Protein AF-A0A819XBX6-F1 (afdb_monomer_lite)

Secondary structure (DSSP, 8-state):
-----------S-HHHHHHHHHHHHH-GGGTSTTEEEEEEEEE-SSEEEEEEEESSTT-SEEEEEEE---

Structure (mmCIF, N/CA/C/O backbone):
data_AF-A0A819XBX6-F1
#
_entry.id   AF-A0A819XBX6-F1
#
loop_
_atom_site.group_PDB
_atom_site.id
_atom_site.type_symbol
_atom_site.label_atom_id
_atom_site.label_alt_id
_atom_site.label_comp_id
_atom_site.label_asym_id
_atom_site.label_entity_id
_atom_site.label_seq_id
_atom_site.pdbx_PDB_ins_code
_atom_site.Cartn_x
_atom_site.Cartn_y
_atom_site.Cartn_z
_atom_site.occupancy
_atom_site.B_iso_or_equiv
_atom_site.auth_seq_id
_atom_site.auth_comp_id
_atom_site.auth_asym_id
_atom_site.auth_atom_id
_atom_site.pdbx_PDB_model_num
ATOM 1 N N . MET A 1 1 ? -7.647 19.437 -8.269 1.00 61.19 1 MET A N 1
ATOM 2 C CA . MET A 1 1 ? -6.698 18.469 -8.859 1.00 61.19 1 MET A CA 1
ATOM 3 C C . MET A 1 1 ? -7.384 17.775 -10.024 1.00 61.19 1 MET A C 1
ATOM 5 O O . MET A 1 1 ? -8.566 17.485 -9.884 1.00 61.19 1 MET A O 1
ATOM 9 N N . PRO A 1 2 ? -6.705 17.562 -11.161 1.00 82.31 2 PRO A N 1
ATOM 10 C CA . PRO A 1 2 ? -7.257 16.768 -12.255 1.00 82.31 2 PRO A CA 1
ATOM 11 C C . PRO A 1 2 ? -7.468 15.311 -11.818 1.00 82.31 2 PRO A C 1
ATOM 13 O O . PRO A 1 2 ? -6.651 14.756 -11.085 1.00 82.31 2 PRO A O 1
ATOM 16 N N . GLU A 1 3 ? -8.571 14.710 -12.261 1.00 91.19 3 GLU A N 1
ATOM 17 C CA . GLU A 1 3 ? -8.890 13.301 -12.020 1.00 91.19 3 GLU A CA 1
ATOM 18 C C . GLU A 1 3 ? -8.302 12.450 -13.155 1.00 91.19 3 GLU A C 1
ATOM 20 O O . GLU A 1 3 ? -8.617 12.665 -14.327 1.00 91.19 3 GLU A O 1
ATOM 25 N N . TYR A 1 4 ? -7.461 11.473 -12.816 1.00 91.06 4 TYR A N 1
ATOM 26 C CA . TYR A 1 4 ? -6.934 10.494 -13.769 1.00 91.06 4 TYR A CA 1
ATOM 27 C C . TYR A 1 4 ? -7.587 9.134 -13.522 1.00 91.06 4 TYR A C 1
ATOM 29 O O . TYR A 1 4 ? -7.625 8.658 -12.389 1.00 91.06 4 TYR A O 1
ATOM 37 N N . LYS A 1 5 ? -8.089 8.493 -14.585 1.00 93.69 5 LYS A N 1
ATOM 38 C CA . LYS A 1 5 ? -8.684 7.149 -14.526 1.00 93.69 5 LYS A CA 1
ATOM 39 C C . LYS A 1 5 ? -7.865 6.182 -15.364 1.00 93.69 5 LYS A C 1
ATOM 41 O O . LYS A 1 5 ? -7.650 6.417 -16.549 1.00 93.69 5 LYS A O 1
ATOM 46 N N . TYR A 1 6 ? -7.464 5.074 -14.753 1.00 94.62 6 TYR A N 1
ATOM 47 C CA . TYR A 1 6 ? -6.779 3.972 -15.418 1.00 94.62 6 TYR A CA 1
ATOM 48 C C . TYR A 1 6 ? -7.478 2.653 -15.077 1.00 94.62 6 TYR A C 1
ATOM 50 O O . TYR A 1 6 ? -8.007 2.493 -13.978 1.00 94.62 6 TYR A O 1
ATOM 58 N N . LYS A 1 7 ? -7.514 1.718 -16.029 1.00 95.38 7 LYS A N 1
ATOM 59 C CA . LYS A 1 7 ? -8.088 0.378 -15.852 1.00 95.38 7 LYS A CA 1
ATOM 60 C C . LYS A 1 7 ? -7.118 -0.654 -16.404 1.00 95.38 7 LYS A C 1
ATOM 62 O O . LYS A 1 7 ? -6.538 -0.446 -17.465 1.00 95.38 7 LYS A O 1
ATOM 67 N N . VAL A 1 8 ? -6.992 -1.777 -15.706 1.00 95.81 8 VAL A N 1
ATOM 68 C CA . VAL A 1 8 ? -6.170 -2.913 -16.125 1.00 95.81 8 VAL A CA 1
ATOM 69 C C . VAL A 1 8 ? -6.949 -4.206 -15.915 1.00 95.81 8 VAL A C 1
ATOM 71 O O . VAL A 1 8 ? -7.641 -4.358 -14.909 1.00 95.81 8 VAL A O 1
ATOM 74 N N . PHE A 1 9 ? -6.863 -5.125 -16.876 1.00 96.12 9 PHE A N 1
ATOM 75 C CA . PHE A 1 9 ? -7.415 -6.468 -16.727 1.00 96.12 9 PHE A CA 1
ATOM 76 C C . PHE A 1 9 ? -6.428 -7.340 -15.956 1.00 96.12 9 PHE A C 1
ATOM 78 O O . PHE A 1 9 ? -5.248 -7.395 -16.298 1.00 96.12 9 PHE A O 1
ATOM 85 N N . VAL A 1 10 ? -6.920 -8.034 -14.932 1.00 95.50 10 VAL A N 1
ATOM 86 C CA . VAL A 1 10 ? -6.116 -8.930 -14.098 1.00 95.50 10 VAL A CA 1
ATOM 87 C C . VAL A 1 10 ? -6.683 -10.337 -14.219 1.00 95.50 10 VAL A C 1
ATOM 89 O O . VAL A 1 10 ? -7.859 -10.558 -13.942 1.00 95.50 10 VAL A O 1
ATOM 92 N N . ASN A 1 11 ? -5.850 -11.292 -14.636 1.00 97.00 11 ASN A N 1
ATOM 93 C CA . ASN A 1 11 ? -6.228 -12.702 -14.714 1.00 97.00 11 ASN A CA 1
ATOM 94 C C . ASN A 1 11 ? -5.944 -13.413 -13.382 1.00 97.00 11 ASN A C 1
ATOM 96 O O . ASN A 1 11 ? -5.043 -14.243 -13.282 1.00 97.00 11 ASN A O 1
ATOM 100 N N . ALA A 1 12 ? -6.677 -13.029 -12.340 1.00 96.44 12 ALA A N 1
ATOM 101 C CA . ALA A 1 12 ? -6.604 -13.638 -11.019 1.00 96.44 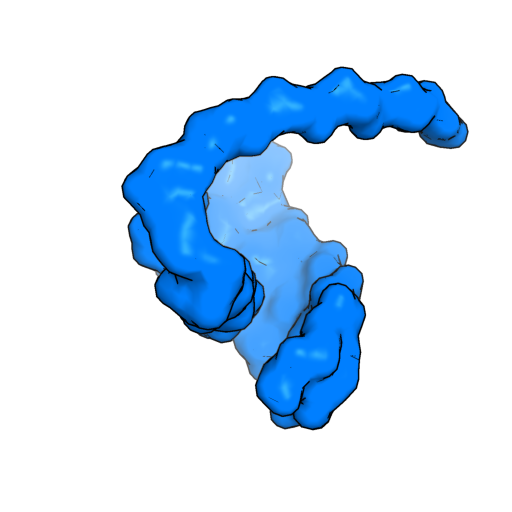12 ALA A CA 1
ATOM 102 C C . ALA A 1 12 ? -7.975 -13.567 -10.341 1.00 96.44 12 ALA A C 1
ATOM 104 O O . ALA A 1 12 ? -8.820 -12.745 -10.700 1.00 96.44 12 ALA A O 1
ATOM 105 N N . ARG A 1 13 ? -8.201 -14.430 -9.348 1.00 97.69 13 ARG A N 1
ATOM 106 C CA . ARG A 1 13 ? -9.409 -14.350 -8.524 1.00 97.69 13 ARG A CA 1
ATOM 107 C C . ARG A 1 13 ? -9.400 -13.067 -7.690 1.00 97.69 13 ARG A C 1
ATOM 109 O O . ARG A 1 13 ? -8.338 -12.598 -7.283 1.00 97.69 13 ARG A O 1
ATOM 116 N N . PHE A 1 14 ? -10.589 -12.542 -7.406 1.00 95.38 14 PHE A N 1
ATOM 117 C CA . PHE A 1 14 ? -10.759 -11.306 -6.641 1.00 95.38 14 PHE A CA 1
ATOM 118 C C . PHE A 1 14 ? -10.071 -11.350 -5.270 1.00 95.38 14 PHE A C 1
ATOM 120 O O . PHE A 1 14 ? -9.350 -10.423 -4.924 1.00 95.38 14 PHE A O 1
ATOM 127 N N . ASP A 1 15 ? -10.240 -12.439 -4.524 1.00 96.44 15 ASP A N 1
ATOM 128 C CA . ASP A 1 15 ? -9.652 -12.624 -3.195 1.00 96.44 15 ASP A CA 1
ATOM 129 C C . ASP A 1 15 ? -8.120 -12.589 -3.221 1.00 96.44 15 ASP A C 1
ATOM 131 O O . ASP A 1 15 ? -7.505 -11.964 -2.364 1.00 96.44 15 ASP A O 1
ATOM 135 N N . VAL A 1 16 ? -7.499 -13.178 -4.245 1.00 96.62 16 VAL A N 1
ATOM 136 C CA . VAL A 1 16 ? -6.039 -13.127 -4.428 1.00 96.62 16 VAL A CA 1
ATOM 137 C C . VAL A 1 16 ? -5.572 -11.699 -4.710 1.00 96.62 16 VAL A C 1
ATOM 139 O O . VAL A 1 16 ? -4.571 -11.251 -4.155 1.00 96.62 16 VAL A O 1
ATOM 142 N N . VAL A 1 17 ? -6.295 -10.964 -5.561 1.00 96.38 17 VAL A N 1
ATOM 143 C CA . VAL A 1 17 ? -5.972 -9.558 -5.845 1.00 96.38 17 VAL A CA 1
ATOM 144 C C . VAL A 1 17 ? -6.121 -8.711 -4.586 1.00 96.38 17 VAL A C 1
ATOM 146 O O . VAL A 1 17 ? -5.238 -7.908 -4.300 1.00 96.38 17 VAL A O 1
ATOM 149 N N . TRP A 1 18 ? -7.197 -8.911 -3.824 1.00 95.50 18 TRP A N 1
ATOM 150 C CA . TRP A 1 18 ? -7.448 -8.180 -2.586 1.00 95.50 18 TRP A CA 1
ATOM 151 C C . TRP A 1 18 ? -6.340 -8.406 -1.559 1.00 95.50 18 TRP A C 1
ATOM 153 O O . TRP A 1 18 ? -5.758 -7.442 -1.074 1.00 95.50 18 TRP A O 1
ATOM 163 N N . GLN A 1 19 ? -5.962 -9.663 -1.317 1.00 95.12 19 GLN A N 1
ATOM 164 C CA . GLN A 1 19 ? -4.868 -9.999 -0.401 1.00 95.12 19 GLN A CA 1
ATOM 165 C C . GLN A 1 19 ? -3.537 -9.356 -0.817 1.00 95.12 19 GLN A C 1
ATOM 167 O O . GLN A 1 19 ? -2.836 -8.803 0.024 1.00 95.12 19 GLN A O 1
ATOM 172 N N . ASN A 1 20 ? -3.214 -9.331 -2.114 1.00 95.62 20 ASN A N 1
ATOM 173 C CA . ASN A 1 20 ? -2.000 -8.661 -2.593 1.00 95.62 20 ASN A CA 1
ATOM 174 C C . ASN A 1 20 ? -2.055 -7.132 -2.426 1.00 95.62 20 ASN A C 1
ATOM 176 O O . ASN A 1 20 ? -1.027 -6.494 -2.204 1.00 95.62 20 ASN A O 1
ATOM 180 N N . LEU A 1 21 ? -3.237 -6.520 -2.554 1.00 95.12 21 LEU A N 1
ATOM 181 C CA . LEU A 1 21 ? -3.406 -5.087 -2.308 1.00 95.12 21 LEU A CA 1
ATOM 182 C C . LEU A 1 21 ? -3.237 -4.755 -0.823 1.00 95.12 21 LEU A C 1
ATOM 184 O O . LEU A 1 21 ? -2.577 -3.764 -0.521 1.00 95.12 21 LEU A O 1
ATOM 188 N N . LEU A 1 22 ? -3.763 -5.588 0.078 1.00 94.69 22 LEU A N 1
ATOM 189 C CA . LEU A 1 22 ? -3.554 -5.450 1.520 1.00 94.69 22 LEU A CA 1
ATOM 190 C C . LEU A 1 22 ? -2.076 -5.637 1.896 1.00 94.69 22 LEU A C 1
ATOM 192 O O . LEU A 1 22 ? -1.507 -4.770 2.556 1.00 94.69 22 LEU A O 1
ATOM 196 N N . ASP A 1 23 ? -1.410 -6.678 1.380 1.00 94.62 23 ASP A N 1
ATOM 197 C CA . ASP A 1 23 ? 0.031 -6.887 1.607 1.00 94.62 23 ASP A CA 1
ATOM 198 C C . ASP A 1 23 ? 0.857 -5.703 1.082 1.00 94.62 23 ASP A C 1
ATOM 200 O O . ASP A 1 23 ? 1.826 -5.305 1.713 1.00 94.62 23 ASP A O 1
ATOM 204 N N . LYS A 1 24 ? 0.453 -5.048 -0.014 1.00 95.44 24 LYS A N 1
ATOM 205 C CA . LYS A 1 24 ? 1.112 -3.818 -0.490 1.00 95.44 24 LYS A CA 1
ATOM 206 C C . LYS A 1 24 ? 0.932 -2.618 0.449 1.00 95.44 24 LYS A C 1
ATOM 208 O O . LYS A 1 24 ? 1.762 -1.702 0.448 1.00 95.44 24 LYS A O 1
ATOM 213 N N . ILE A 1 25 ? -0.156 -2.559 1.210 1.00 93.88 25 ILE A N 1
ATOM 214 C CA . ILE A 1 25 ? -0.369 -1.492 2.194 1.00 93.88 25 ILE A CA 1
ATOM 215 C C . ILE A 1 25 ? 0.574 -1.689 3.387 1.00 93.88 25 ILE A C 1
ATOM 217 O O . ILE A 1 25 ? 1.188 -0.724 3.844 1.00 93.88 25 ILE A O 1
ATOM 221 N N . GLU A 1 26 ? 0.730 -2.927 3.847 1.00 90.50 26 GLU A N 1
ATOM 222 C CA . GLU A 1 26 ? 1.545 -3.258 5.022 1.00 90.50 26 GLU A CA 1
ATOM 223 C C . GLU A 1 26 ? 3.039 -3.401 4.697 1.00 90.50 26 GLU A C 1
ATOM 225 O O . GLU A 1 26 ? 3.886 -3.042 5.512 1.00 90.50 26 GLU A O 1
ATOM 230 N N . HIS A 1 27 ? 3.356 -3.849 3.481 1.00 92.50 27 HIS A N 1
ATOM 231 C CA . HIS A 1 27 ? 4.704 -4.146 2.993 1.00 92.50 27 HIS A CA 1
ATOM 232 C C . HIS A 1 27 ? 4.986 -3.511 1.617 1.00 92.50 27 HIS A C 1
ATOM 234 O O . HIS A 1 27 ? 5.275 -4.218 0.639 1.00 92.50 27 HIS A O 1
ATOM 240 N N . PRO A 1 28 ? 4.882 -2.175 1.468 1.00 94.12 28 PRO A N 1
ATOM 241 C CA . PRO A 1 28 ? 5.032 -1.520 0.168 1.00 94.12 28 PRO A CA 1
ATOM 242 C C . PRO A 1 28 ? 6.419 -1.722 -0.461 1.00 94.12 28 PRO A C 1
ATOM 244 O O . PRO A 1 28 ? 6.537 -1.674 -1.687 1.00 94.12 28 PRO A O 1
ATOM 247 N N . GLU A 1 29 ? 7.452 -1.998 0.337 1.00 93.25 29 GLU A N 1
ATOM 248 C CA . GLU A 1 29 ? 8.821 -2.279 -0.102 1.00 93.25 29 GLU A CA 1
ATOM 249 C C . GLU A 1 29 ? 8.929 -3.496 -1.032 1.00 93.25 29 GLU A C 1
ATOM 251 O O . GLU A 1 29 ? 9.818 -3.547 -1.880 1.00 93.25 29 GLU A O 1
ATOM 256 N N . LYS A 1 30 ? 7.991 -4.450 -0.948 1.00 94.81 30 LYS A N 1
ATOM 257 C CA . LYS A 1 30 ? 7.934 -5.600 -1.865 1.00 94.81 30 LYS A CA 1
ATOM 258 C C . LYS A 1 30 ? 7.475 -5.211 -3.278 1.00 94.81 30 LYS A C 1
ATOM 260 O O . LYS A 1 30 ? 7.706 -5.959 -4.225 1.00 94.81 30 LYS A O 1
ATOM 265 N N . TYR A 1 31 ? 6.808 -4.063 -3.426 1.00 94.50 31 TYR A N 1
ATOM 266 C CA . TYR A 1 31 ? 6.088 -3.672 -4.646 1.00 94.50 31 TYR A CA 1
ATOM 267 C C . TYR A 1 31 ? 6.599 -2.383 -5.287 1.00 94.50 31 TYR A C 1
ATOM 269 O O . TYR A 1 31 ? 6.348 -2.145 -6.469 1.00 94.50 31 TYR A O 1
ATOM 277 N N . VAL A 1 32 ? 7.263 -1.524 -4.516 1.00 90.69 32 VAL A N 1
ATOM 278 C CA . VAL A 1 32 ? 7.744 -0.217 -4.965 1.00 90.69 32 VAL A CA 1
ATOM 279 C C . VAL A 1 32 ? 9.257 -0.173 -4.804 1.00 90.69 32 VAL A C 1
ATOM 281 O O . VAL A 1 32 ? 9.787 -0.219 -3.698 1.00 90.69 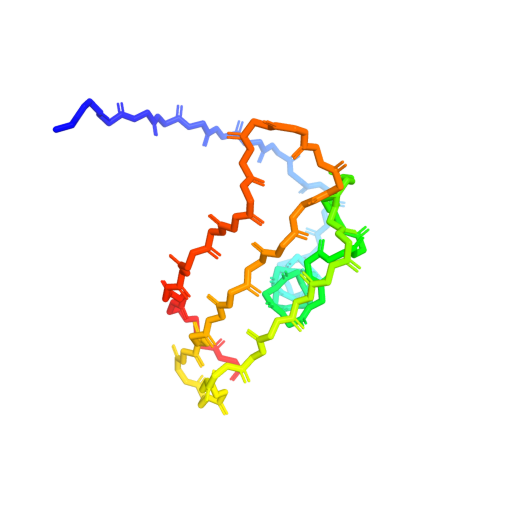32 VAL A O 1
ATOM 284 N N . GLN A 1 33 ? 9.959 -0.073 -5.931 1.00 90.62 33 GLN A N 1
ATOM 285 C CA . GLN A 1 33 ? 11.415 0.033 -5.935 1.00 90.62 33 GLN A CA 1
ATOM 286 C C . GLN A 1 33 ? 11.882 1.368 -5.348 1.00 90.62 33 GLN A C 1
ATOM 288 O O . GLN A 1 33 ? 11.253 2.407 -5.552 1.00 90.62 33 GLN A O 1
ATOM 293 N N . GLY A 1 34 ? 13.024 1.333 -4.659 1.00 90.75 34 GLY A N 1
ATOM 294 C CA . GLY A 1 34 ? 13.654 2.515 -4.074 1.00 90.75 34 GLY A CA 1
ATOM 295 C C . GLY A 1 34 ? 13.083 2.933 -2.721 1.00 90.75 34 GLY A C 1
ATOM 296 O O . GLY A 1 34 ? 13.476 3.984 -2.223 1.00 90.75 34 GLY A O 1
ATOM 297 N N . ILE A 1 35 ? 12.183 2.146 -2.118 1.00 92.31 35 ILE A N 1
ATOM 298 C CA . ILE A 1 35 ? 11.840 2.292 -0.699 1.00 92.31 35 ILE A CA 1
ATOM 299 C C . ILE A 1 35 ? 13.016 1.786 0.133 1.00 92.31 35 ILE A C 1
ATOM 301 O O . ILE A 1 35 ? 13.409 0.628 0.025 1.00 92.31 35 ILE A O 1
ATOM 305 N N . ARG A 1 36 ? 13.547 2.658 0.986 1.00 91.50 36 ARG A N 1
ATOM 306 C CA . ARG A 1 36 ? 14.598 2.335 1.951 1.00 91.50 36 ARG A CA 1
ATOM 307 C C . ARG A 1 36 ? 14.014 1.802 3.251 1.00 91.50 36 ARG A C 1
ATOM 309 O O . ARG A 1 36 ? 14.550 0.879 3.857 1.00 91.50 36 ARG A O 1
ATOM 316 N N . HIS A 1 37 ? 12.965 2.468 3.723 1.00 91.25 37 HIS A N 1
ATOM 317 C CA . HIS A 1 37 ? 12.381 2.227 5.031 1.00 91.25 37 HIS A CA 1
ATOM 318 C C . HIS A 1 37 ? 10.911 2.648 5.052 1.00 91.25 37 HIS A C 1
ATOM 320 O O . HIS A 1 37 ? 10.510 3.559 4.329 1.00 91.25 37 HIS A O 1
ATOM 326 N N . VAL A 1 38 ? 10.120 1.992 5.897 1.00 94.19 38 VAL A N 1
ATOM 327 C CA . VAL A 1 38 ? 8.708 2.300 6.116 1.00 94.19 38 VAL A CA 1
ATOM 328 C C . VAL A 1 38 ? 8.466 2.354 7.615 1.00 94.19 38 VAL A C 1
ATOM 330 O O . VAL A 1 38 ? 8.797 1.412 8.333 1.00 94.19 38 VAL A O 1
ATOM 333 N N . GLU A 1 39 ? 7.865 3.444 8.073 1.00 94.62 39 GLU A N 1
ATOM 334 C CA . GLU A 1 39 ? 7.395 3.612 9.443 1.00 94.62 39 GLU A CA 1
ATOM 335 C C . GLU A 1 39 ? 5.872 3.516 9.454 1.00 94.62 39 GLU A C 1
ATOM 337 O O . GLU A 1 39 ? 5.187 4.332 8.835 1.00 94.62 39 GLU A O 1
ATOM 342 N N . ILE A 1 40 ? 5.331 2.526 10.160 1.00 95.00 40 ILE A N 1
ATOM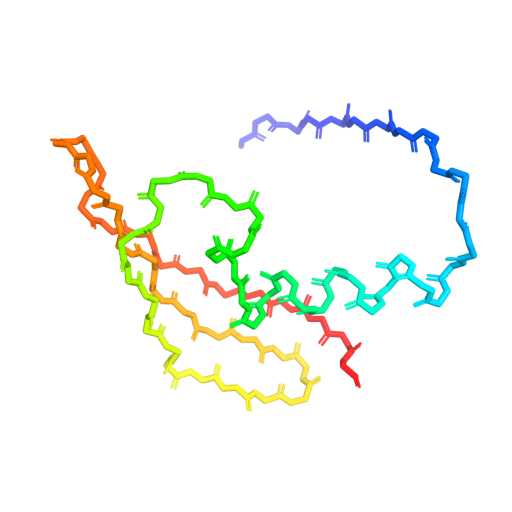 343 C CA . ILE A 1 40 ? 3.890 2.422 10.399 1.00 95.00 40 ILE A CA 1
ATOM 344 C C . ILE A 1 40 ? 3.571 3.189 11.679 1.00 95.00 40 ILE A C 1
ATOM 346 O O . ILE A 1 40 ? 4.069 2.849 12.751 1.00 95.00 40 ILE A O 1
ATOM 350 N N . LEU A 1 41 ? 2.768 4.242 11.551 1.00 96.00 41 LEU A N 1
ATOM 351 C CA . LEU A 1 41 ? 2.355 5.093 12.665 1.00 96.00 41 LEU A CA 1
ATOM 35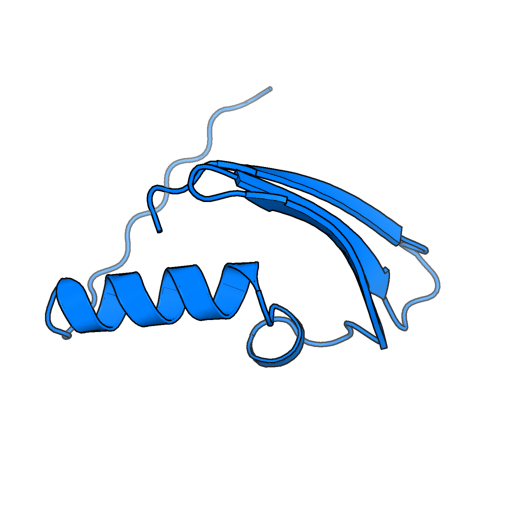2 C C . LEU A 1 41 ? 1.066 4.573 13.310 1.00 96.00 41 LEU A C 1
ATOM 354 O O . LEU A 1 41 ? 0.960 4.572 14.531 1.00 96.00 41 LEU A O 1
ATOM 358 N N . GLU A 1 42 ? 0.111 4.120 12.492 1.00 95.50 42 GLU A N 1
ATOM 359 C CA . GLU A 1 42 ? -1.171 3.548 12.927 1.00 95.50 42 GLU A CA 1
ATOM 360 C C . GLU A 1 42 ? -1.515 2.350 12.034 1.00 95.50 42 GLU A C 1
ATOM 362 O O . GLU A 1 42 ? -1.296 2.391 10.818 1.00 95.50 42 GLU A O 1
ATOM 367 N N . ASN A 1 43 ? -2.036 1.279 12.635 1.00 93.69 43 ASN A N 1
ATOM 368 C CA . ASN A 1 43 ? -2.426 0.056 11.938 1.00 93.69 43 ASN A CA 1
ATOM 369 C C . ASN A 1 43 ? -3.728 -0.492 12.533 1.00 93.69 43 ASN A C 1
ATOM 371 O O . ASN A 1 43 ? -3.704 -1.369 13.393 1.00 93.69 43 ASN A O 1
ATOM 375 N N . GLU A 1 44 ? -4.849 0.050 12.071 1.00 93.94 44 GLU A N 1
ATOM 376 C CA . GLU A 1 44 ? -6.193 -0.309 12.530 1.00 93.94 44 GLU A CA 1
ATOM 377 C C . GLU A 1 44 ? -6.919 -1.161 11.478 1.00 93.94 44 GLU A C 1
ATOM 379 O O . GLU A 1 44 ? -6.433 -1.344 10.361 1.00 93.94 44 GLU A O 1
ATOM 384 N N . SER A 1 45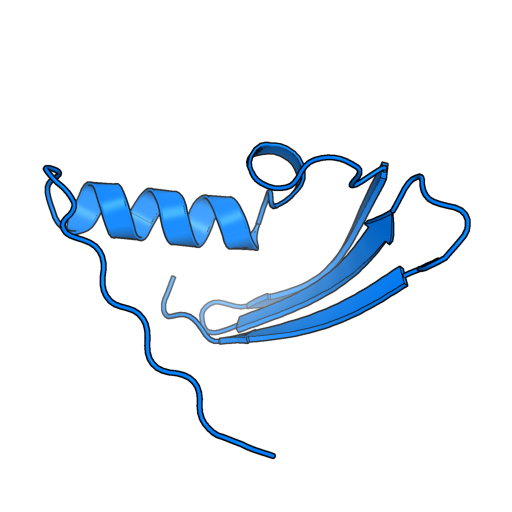 ? -8.092 -1.706 11.800 1.00 91.56 45 SER A N 1
ATOM 385 C CA . SER A 1 45 ? -8.826 -2.598 10.883 1.00 91.56 45 SER A CA 1
ATOM 386 C C . SER A 1 45 ? -9.293 -1.927 9.587 1.00 91.56 45 SER A C 1
ATOM 388 O O . SER A 1 45 ? -9.490 -2.605 8.584 1.00 91.56 45 SER A O 1
ATOM 390 N N . ASP A 1 46 ? -9.486 -0.610 9.612 1.00 93.69 46 ASP A N 1
ATOM 391 C CA . ASP A 1 46 ? -10.033 0.186 8.512 1.00 93.69 46 ASP A CA 1
ATOM 392 C C . ASP A 1 46 ? -8.996 1.110 7.854 1.00 93.69 46 ASP A C 1
ATOM 394 O O . ASP A 1 46 ? -9.253 1.670 6.783 1.00 93.69 46 ASP A O 1
ATOM 398 N N . HIS A 1 47 ? -7.814 1.285 8.458 1.00 94.44 47 HIS A N 1
ATOM 399 C CA . HIS A 1 47 ? -6.781 2.149 7.897 1.00 94.44 47 HIS A CA 1
ATOM 400 C C . HIS A 1 47 ? -5.340 1.809 8.308 1.00 94.44 47 HIS A C 1
ATOM 402 O O . HIS A 1 47 ? -5.061 1.077 9.259 1.00 94.44 47 HIS A O 1
ATOM 408 N N . VAL A 1 48 ? -4.396 2.370 7.551 1.00 96.50 48 VAL A N 1
ATOM 409 C CA . VAL A 1 48 ? -2.965 2.424 7.871 1.00 96.50 48 VAL A CA 1
ATOM 410 C C . VAL A 1 48 ? -2.469 3.845 7.670 1.00 96.50 48 VAL A C 1
ATOM 412 O O . VAL A 1 48 ? -2.615 4.406 6.581 1.00 96.50 48 VAL A O 1
ATOM 415 N N . LEU A 1 49 ? -1.831 4.406 8.693 1.00 96.50 49 LEU A N 1
ATOM 416 C CA . LEU A 1 49 ? -1.048 5.631 8.575 1.00 96.50 49 LEU A CA 1
ATOM 417 C C . LEU A 1 49 ? 0.432 5.257 8.527 1.00 96.50 49 LEU A C 1
ATOM 419 O O . LEU A 1 49 ? 0.941 4.622 9.451 1.00 96.50 49 LEU A O 1
ATOM 423 N N . ARG A 1 50 ? 1.142 5.669 7.475 1.00 95.75 50 ARG A N 1
ATOM 424 C CA . ARG A 1 50 ? 2.562 5.330 7.295 1.00 95.75 50 ARG A CA 1
ATOM 425 C C . ARG A 1 50 ? 3.399 6.482 6.763 1.00 95.75 50 ARG A C 1
ATOM 427 O O . ARG A 1 50 ? 2.880 7.401 6.128 1.00 95.75 50 ARG A O 1
ATOM 434 N N . ILE A 1 51 ? 4.706 6.385 6.976 1.00 95.38 51 ILE A N 1
ATOM 435 C CA . ILE A 1 51 ? 5.732 7.188 6.314 1.00 95.38 51 ILE A CA 1
ATOM 436 C C . ILE A 1 51 ? 6.631 6.247 5.514 1.00 95.38 51 ILE A C 1
ATOM 438 O O . ILE A 1 51 ? 7.153 5.275 6.048 1.00 95.38 51 ILE A O 1
ATOM 442 N N . ILE A 1 52 ? 6.818 6.538 4.232 1.00 94.62 52 ILE A N 1
ATOM 443 C CA . ILE A 1 52 ? 7.752 5.838 3.351 1.00 94.62 52 ILE A CA 1
ATOM 444 C C . ILE A 1 52 ? 8.973 6.726 3.154 1.00 94.62 52 ILE A C 1
ATOM 446 O O . ILE A 1 52 ? 8.826 7.868 2.727 1.00 94.62 52 ILE A O 1
ATOM 450 N N . HIS A 1 53 ? 10.164 6.192 3.398 1.00 92.69 53 HIS A N 1
ATOM 451 C CA . HIS A 1 53 ? 11.441 6.837 3.104 1.00 92.69 53 HIS A CA 1
ATOM 452 C C . HIS A 1 53 ? 12.061 6.198 1.869 1.00 92.69 53 HIS A C 1
ATOM 454 O O . HIS A 1 53 ? 12.178 4.970 1.796 1.00 92.69 53 HIS A O 1
ATOM 460 N N . PHE A 1 54 ? 12.482 7.014 0.907 1.00 91.38 54 PHE A N 1
ATOM 461 C CA . PHE A 1 54 ? 13.082 6.530 -0.334 1.00 91.38 54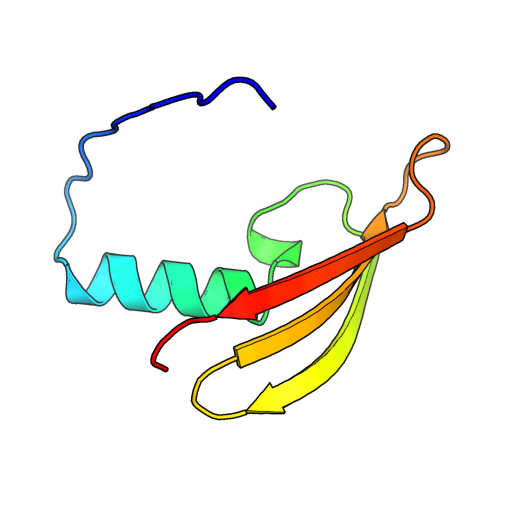 PHE A CA 1
ATOM 462 C C . PHE A 1 54 ? 14.609 6.667 -0.307 1.00 91.38 54 PHE A C 1
ATOM 464 O O . PHE A 1 54 ? 15.165 7.503 0.395 1.00 91.38 54 PHE A O 1
ATOM 471 N N . GLU A 1 55 ? 15.308 5.849 -1.092 1.00 84.81 55 GLU A N 1
ATOM 472 C CA . GLU A 1 55 ? 16.771 5.922 -1.251 1.00 84.81 55 GLU A CA 1
ATOM 473 C C . GLU A 1 55 ? 17.236 7.103 -2.127 1.00 84.81 55 GLU A C 1
ATOM 475 O O . GLU A 1 55 ? 18.430 7.251 -2.367 1.00 84.81 55 GLU A O 1
ATOM 480 N N . ASN A 1 56 ? 16.322 7.930 -2.647 1.00 74.81 56 ASN A N 1
ATOM 481 C CA . ASN A 1 56 ? 16.635 8.931 -3.667 1.00 74.81 56 ASN A CA 1
ATOM 482 C C . ASN A 1 56 ? 16.822 10.356 -3.107 1.00 74.81 56 ASN A C 1
ATOM 484 O O . ASN A 1 56 ? 16.172 10.756 -2.148 1.00 74.81 56 ASN A O 1
ATOM 488 N N . ASP A 1 57 ? 17.648 11.161 -3.785 1.00 61.00 57 ASP A N 1
ATOM 489 C CA . ASP A 1 57 ? 17.988 12.543 -3.390 1.00 61.00 57 ASP A CA 1
ATOM 490 C C . ASP A 1 57 ? 16.841 13.566 -3.570 1.00 61.00 57 ASP A C 1
ATOM 492 O O . ASP A 1 57 ? 17.037 14.763 -3.365 1.00 61.00 57 ASP A O 1
ATOM 496 N N . LYS A 1 58 ? 15.658 13.141 -4.043 1.00 65.00 58 LYS A N 1
ATOM 497 C CA . LYS A 1 58 ? 14.558 14.048 -4.434 1.00 65.00 58 LYS A CA 1
ATOM 498 C C . LYS A 1 58 ? 13.346 13.994 -3.511 1.00 65.00 58 LYS A C 1
ATOM 500 O O . LYS A 1 58 ? 12.655 15.001 -3.386 1.00 65.00 58 LYS A O 1
ATOM 505 N N . TRP A 1 59 ? 13.069 12.842 -2.915 1.00 63.75 59 TRP A N 1
ATOM 506 C CA . TRP A 1 59 ? 11.942 12.632 -2.015 1.00 63.75 59 TRP A CA 1
ATOM 507 C C . TRP A 1 59 ? 12.465 11.963 -0.754 1.00 63.75 59 TRP A C 1
ATOM 509 O O . TRP A 1 59 ? 12.672 10.754 -0.733 1.00 63.75 59 TRP A O 1
ATOM 519 N N . GLU A 1 60 ? 12.669 12.752 0.299 1.00 79.81 60 GLU A N 1
ATOM 520 C CA . GLU A 1 60 ? 13.156 12.213 1.572 1.00 79.81 60 GLU A CA 1
ATOM 521 C C . GLU A 1 60 ? 12.116 11.278 2.196 1.00 79.81 60 GLU A C 1
ATOM 523 O O . GLU A 1 60 ? 12.447 10.173 2.622 1.00 79.81 60 GLU A O 1
ATOM 528 N N . SER A 1 61 ? 10.841 11.686 2.193 1.00 89.56 61 SER A N 1
ATOM 529 C CA . SER A 1 61 ? 9.753 10.870 2.725 1.00 89.56 61 SER A CA 1
ATOM 530 C C . SER A 1 61 ? 8.375 11.223 2.156 1.00 89.56 61 SER A C 1
ATOM 532 O O . SER A 1 61 ? 8.141 12.328 1.661 1.00 89.56 61 SER A O 1
ATOM 534 N N . LEU A 1 62 ? 7.446 10.270 2.240 1.00 92.12 62 LEU A N 1
ATOM 535 C CA . LEU A 1 62 ? 6.035 10.417 1.890 1.00 92.12 62 LEU A CA 1
ATOM 536 C C . LEU A 1 62 ? 5.169 9.897 3.037 1.00 92.12 62 LEU A C 1
ATOM 538 O O . LEU A 1 62 ? 5.273 8.729 3.403 1.00 92.12 62 LEU A O 1
ATOM 542 N N . LYS A 1 63 ? 4.291 10.746 3.576 1.00 94.88 63 LYS A N 1
ATOM 543 C CA . LYS A 1 63 ? 3.309 10.363 4.598 1.00 94.88 63 LYS A CA 1
ATOM 544 C C . LYS A 1 63 ? 1.944 10.126 3.956 1.00 94.88 63 LYS A C 1
ATOM 546 O O . LYS A 1 63 ? 1.421 11.022 3.297 1.00 94.88 63 LYS A O 1
ATOM 551 N N . GLU A 1 64 ? 1.357 8.954 4.183 1.00 95.38 64 GLU A N 1
ATOM 552 C CA . GLU A 1 64 ? 0.078 8.544 3.589 1.00 95.38 64 GLU A CA 1
ATOM 553 C C . GLU A 1 64 ? -0.860 7.946 4.640 1.00 95.38 64 GLU A C 1
ATOM 555 O O . GLU A 1 64 ? -0.429 7.152 5.476 1.00 95.38 64 GLU A O 1
ATOM 560 N N . LEU A 1 65 ? -2.148 8.293 4.546 1.00 96.56 65 LEU A N 1
ATOM 561 C CA . LEU A 1 65 ? -3.249 7.585 5.197 1.00 96.56 65 LEU A CA 1
ATOM 562 C C . LEU A 1 65 ? -3.969 6.756 4.132 1.00 96.56 65 LEU A C 1
ATOM 564 O O . LEU A 1 65 ? -4.459 7.309 3.146 1.00 96.56 65 LEU A O 1
ATOM 568 N N . ILE A 1 66 ? -4.035 5.446 4.333 1.00 95.50 66 ILE A N 1
ATOM 569 C CA . ILE A 1 66 ? -4.671 4.510 3.408 1.00 95.50 66 ILE A CA 1
ATOM 570 C C . ILE A 1 66 ? -5.844 3.861 4.121 1.00 95.50 66 ILE A C 1
ATOM 572 O O . ILE A 1 66 ? -5.654 3.236 5.157 1.00 95.50 66 ILE A O 1
ATOM 576 N N . VAL A 1 67 ? -7.038 4.000 3.549 1.00 95.06 67 VAL A N 1
ATOM 577 C CA . VAL A 1 67 ? -8.272 3.386 4.053 1.00 95.06 67 VAL A CA 1
ATOM 578 C C . VAL A 1 67 ? -8.540 2.113 3.261 1.00 95.06 67 VAL A C 1
ATOM 580 O O . VAL A 1 67 ? -8.580 2.149 2.028 1.00 95.06 67 VAL A O 1
ATOM 583 N N . ALA A 1 68 ? -8.695 0.998 3.963 1.00 90.06 68 ALA A N 1
ATOM 584 C CA . ALA A 1 68 ? -9.011 -0.301 3.385 1.00 90.06 68 ALA A CA 1
ATOM 585 C C . ALA A 1 68 ? -9.667 -1.191 4.445 1.00 90.06 68 ALA A C 1
ATOM 587 O O . ALA A 1 68 ? -9.193 -1.236 5.576 1.00 90.06 68 ALA A O 1
ATOM 588 N N . ASP A 1 69 ? -10.704 -1.931 4.053 1.00 83.19 69 ASP A N 1
ATOM 589 C CA . ASP A 1 69 ? -11.317 -2.953 4.904 1.00 83.19 69 ASP A CA 1
ATOM 590 C C . ASP A 1 69 ? -10.424 -4.208 4.905 1.00 83.19 69 ASP A C 1
ATOM 592 O O . ASP A 1 69 ? -10.365 -4.931 3.901 1.00 83.19 69 ASP A O 1
ATOM 596 N N . LYS A 1 70 ? -9.682 -4.426 5.997 1.00 77.50 70 LYS A N 1
ATOM 597 C CA . LYS A 1 70 ? -8.759 -5.564 6.156 1.00 77.50 70 LYS A CA 1
ATOM 598 C C . LYS A 1 70 ? -9.464 -6.855 6.558 1.00 77.50 70 LYS A C 1
ATOM 600 O O . LYS A 1 70 ? -10.380 -6.802 7.409 1.00 77.50 70 LYS A O 1
#

Foldseek 3Di:
DDDDDDDDDDPDDPVVVQVVVVCCQVPVCVPDPFFPDKDWPDDDQFWTWIKTAGNDPPDRIDTDIDGDRD

Radius of gyration: 13.87 Å; chains: 1; bounding box: 29×33×30 Å

pLDDT: mean 91.2, std 8.28, range [61.0, 97.69]

Sequence (70 aa):
MPEYKYKVFVNARFDVVWQNLLDKIEHPEKYVQGIRHVEILENESDHVLRIIHFENDKWESLKELIVADK